Protein AF-A0A8T6M1V1-F1 (afdb_monomer)

Structure (mmCIF, N/CA/C/O backbone):
data_AF-A0A8T6M1V1-F1
#
_entry.id   AF-A0A8T6M1V1-F1
#
loop_
_atom_site.group_PDB
_atom_site.id
_atom_site.type_symbol
_atom_site.label_atom_id
_atom_site.label_alt_id
_atom_site.label_comp_id
_atom_site.label_asym_id
_atom_site.label_entity_id
_atom_site.label_seq_id
_atom_site.pdbx_PDB_ins_code
_atom_site.Cartn_x
_atom_site.Cartn_y
_atom_site.Cartn_z
_atom_site.occupancy
_atom_site.B_iso_or_equiv
_atom_site.auth_seq_id
_atom_site.auth_comp_id
_atom_site.auth_asym_id
_atom_site.auth_atom_id
_atom_site.pdbx_PDB_model_num
ATOM 1 N N . MET A 1 1 ? -11.096 -4.971 -11.209 1.00 91.62 1 MET A N 1
ATOM 2 C CA . MET A 1 1 ? -11.933 -4.167 -10.276 1.00 91.62 1 MET A CA 1
ATOM 3 C C . MET A 1 1 ? -11.767 -2.690 -10.619 1.00 91.62 1 MET A C 1
ATOM 5 O O . MET A 1 1 ? -10.635 -2.283 -10.861 1.00 91.62 1 MET A O 1
ATOM 9 N N . LYS A 1 2 ? -12.845 -1.895 -10.703 1.00 96.44 2 LYS A N 1
ATOM 10 C CA . LYS A 1 2 ? -12.734 -0.440 -10.950 1.00 96.44 2 LYS A CA 1
ATOM 11 C C . LYS A 1 2 ? -12.163 0.255 -9.715 1.00 96.44 2 LYS A C 1
ATOM 13 O O . LYS A 1 2 ? -12.474 -0.153 -8.604 1.00 96.44 2 LYS A O 1
ATOM 18 N N . ILE A 1 3 ? -11.367 1.308 -9.884 1.00 96.50 3 ILE A N 1
ATOM 19 C CA . ILE A 1 3 ? -10.821 2.019 -8.715 1.00 96.50 3 ILE A CA 1
ATOM 20 C C . ILE A 1 3 ? -11.902 2.748 -7.907 1.00 96.50 3 ILE A C 1
ATOM 22 O O . ILE A 1 3 ? -11.735 2.940 -6.709 1.00 96.50 3 ILE A O 1
ATOM 26 N N . ASP A 1 4 ? -13.033 3.097 -8.527 1.00 96.81 4 ASP A N 1
ATOM 27 C CA . ASP A 1 4 ? -14.143 3.775 -7.851 1.00 96.81 4 ASP A CA 1
ATOM 28 C C . ASP A 1 4 ? -14.735 2.952 -6.704 1.00 96.81 4 ASP A C 1
ATOM 30 O O . ASP A 1 4 ? -15.192 3.531 -5.723 1.00 96.81 4 ASP A O 1
ATOM 34 N N . SER A 1 5 ? -14.692 1.615 -6.778 1.00 96.25 5 SER A N 1
ATOM 35 C CA . SER A 1 5 ? -15.202 0.755 -5.701 1.00 96.25 5 SER A CA 1
ATOM 36 C C . SER A 1 5 ? -14.315 0.773 -4.454 1.00 96.25 5 SER A C 1
ATOM 38 O O . SER A 1 5 ? -14.719 0.298 -3.400 1.00 96.25 5 SER A O 1
ATOM 40 N N . LEU A 1 6 ? -13.104 1.341 -4.521 1.00 95.75 6 LEU A N 1
ATOM 41 C CA . LEU A 1 6 ? -12.245 1.498 -3.344 1.00 95.75 6 LEU A CA 1
ATOM 42 C C . LEU A 1 6 ? -12.860 2.429 -2.290 1.00 95.75 6 LEU A C 1
ATOM 44 O O . LEU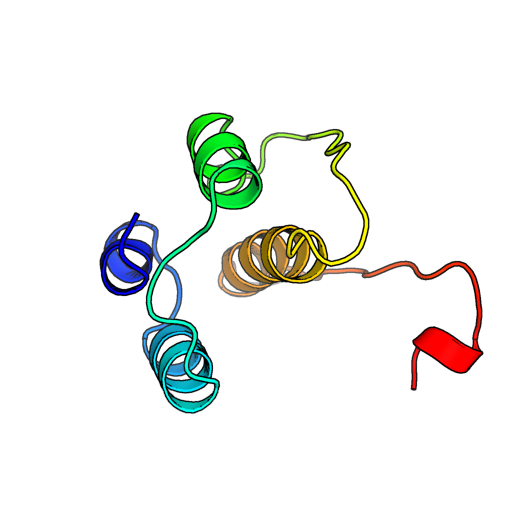 A 1 6 ? -12.553 2.284 -1.104 1.00 95.75 6 LEU A O 1
ATOM 48 N N . LYS A 1 7 ? -13.761 3.336 -2.693 1.00 95.31 7 LYS A N 1
ATOM 49 C CA . LYS A 1 7 ? -14.500 4.202 -1.762 1.00 95.31 7 LYS A CA 1
ATOM 50 C C . LYS A 1 7 ? -15.318 3.376 -0.763 1.00 95.31 7 LYS A C 1
ATOM 52 O O . LYS A 1 7 ? -15.347 3.700 0.420 1.00 95.31 7 LYS A O 1
ATOM 57 N N . ASP A 1 8 ? -15.886 2.259 -1.223 1.00 94.25 8 ASP A 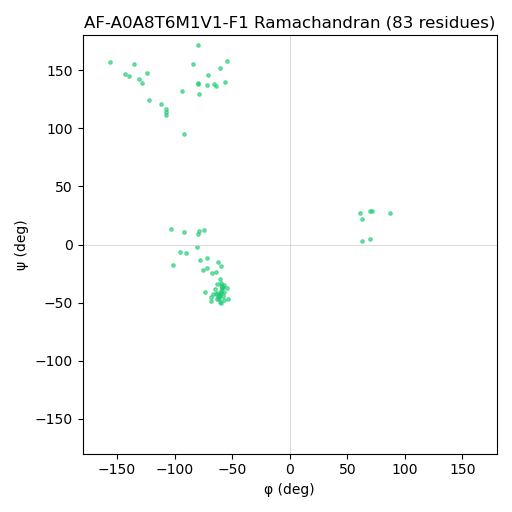N 1
ATOM 58 C CA . ASP A 1 8 ? -16.737 1.368 -0.428 1.00 94.25 8 ASP A CA 1
ATOM 59 C C . ASP A 1 8 ? -15.902 0.590 0.603 1.00 94.25 8 ASP A C 1
ATOM 61 O O . ASP A 1 8 ? -16.396 0.157 1.640 1.00 94.25 8 ASP A O 1
ATOM 65 N N . HIS A 1 9 ? -14.589 0.500 0.373 1.00 93.19 9 HIS A N 1
ATOM 66 C CA . HIS A 1 9 ? -13.618 -0.025 1.326 1.00 93.19 9 HIS A CA 1
ATOM 67 C C . HIS A 1 9 ? -13.008 1.061 2.227 1.00 93.19 9 HIS A C 1
ATOM 69 O O . HIS A 1 9 ? -12.049 0.800 2.959 1.00 93.19 9 HIS A O 1
ATOM 75 N N . GLY A 1 10 ? -13.548 2.281 2.216 1.00 92.50 10 GLY A N 1
ATOM 76 C CA . GLY A 1 10 ? -13.080 3.406 3.025 1.00 92.50 10 GLY A CA 1
ATOM 77 C C . GLY A 1 10 ? -11.715 3.947 2.597 1.00 92.50 10 GLY A C 1
ATOM 78 O O . GLY A 1 10 ? -10.968 4.440 3.444 1.00 92.50 10 GLY A O 1
ATOM 79 N N . ILE A 1 11 ? -11.369 3.820 1.313 1.00 95.38 11 ILE A N 1
ATOM 80 C CA . ILE A 1 11 ? -10.240 4.544 0.723 1.00 95.38 11 ILE A CA 1
ATOM 81 C C . ILE A 1 11 ? -10.685 5.982 0.405 1.00 95.38 11 ILE A C 1
ATOM 83 O O . ILE A 1 11 ? -11.793 6.172 -0.099 1.00 95.38 11 ILE A O 1
ATOM 87 N N . PRO A 1 12 ? -9.857 7.007 0.677 1.00 94.12 12 PRO A N 1
ATOM 88 C CA . PRO A 1 12 ? -10.250 8.401 0.485 1.00 94.12 12 PRO A CA 1
ATOM 89 C C . PRO A 1 12 ? -10.488 8.732 -0.987 1.00 94.12 12 PRO A C 1
ATOM 91 O O . PRO A 1 12 ? -9.677 8.374 -1.843 1.00 94.12 12 PRO A O 1
ATOM 94 N N . VAL A 1 13 ? -11.550 9.489 -1.267 1.00 95.44 13 VAL A N 1
ATOM 95 C CA . VAL A 1 13 ? -11.890 9.936 -2.629 1.00 95.44 13 VAL A CA 1
ATOM 96 C C . VAL A 1 13 ? -10.735 10.717 -3.257 1.00 95.44 13 VAL A C 1
ATOM 98 O O . VAL A 1 13 ? -10.379 10.466 -4.400 1.00 95.44 13 VAL A O 1
ATOM 101 N N . GLU A 1 14 ? -10.065 11.571 -2.484 1.00 95.00 14 GLU A N 1
ATOM 102 C CA . GLU A 1 14 ? -8.872 12.319 -2.911 1.00 95.00 14 GLU A CA 1
ATOM 103 C C . GLU A 1 14 ? -7.761 11.409 -3.458 1.00 95.00 14 GLU A C 1
ATOM 105 O O . GLU A 1 14 ? -7.080 11.754 -4.423 1.00 95.00 14 GLU A O 1
ATOM 110 N N . PHE A 1 15 ? -7.575 10.229 -2.857 1.00 95.00 15 PHE A N 1
ATOM 111 C CA . PHE A 1 15 ? -6.593 9.261 -3.333 1.00 95.00 15 PHE A CA 1
ATOM 112 C C . PHE A 1 15 ? -7.058 8.578 -4.623 1.00 95.00 15 PHE A C 1
ATOM 114 O O . PHE A 1 15 ? -6.263 8.415 -5.545 1.00 95.00 15 PHE A O 1
ATOM 121 N N . ILE A 1 16 ? -8.344 8.230 -4.719 1.00 96.81 16 ILE A N 1
ATOM 122 C CA . ILE A 1 16 ? -8.942 7.645 -5.930 1.00 96.81 16 ILE A CA 1
ATOM 123 C C . ILE A 1 16 ? -8.814 8.618 -7.110 1.00 96.81 16 ILE A C 1
ATOM 125 O O . ILE A 1 16 ? -8.399 8.215 -8.195 1.00 96.81 16 ILE A O 1
ATOM 129 N N . GLU A 1 17 ? -9.084 9.905 -6.899 1.00 97.06 17 GLU A N 1
ATOM 130 C CA . GLU A 1 17 ? -8.936 10.930 -7.936 1.00 97.06 17 GLU A CA 1
ATOM 131 C C . GLU A 1 17 ? -7.471 11.117 -8.361 1.00 97.06 17 GLU A C 1
ATOM 133 O O . GLU A 1 17 ? -7.190 11.215 -9.558 1.00 97.06 17 GLU A O 1
ATOM 138 N N . LYS A 1 18 ? -6.507 11.054 -7.429 1.00 96.12 18 LYS A N 1
ATOM 139 C CA . LYS A 1 18 ? -5.075 11.022 -7.785 1.00 96.12 18 LYS A CA 1
ATOM 140 C C . LYS A 1 18 ? -4.715 9.817 -8.660 1.00 96.12 18 LYS A C 1
ATOM 142 O O . LYS A 1 18 ? -3.956 9.971 -9.615 1.00 96.12 18 LYS A O 1
ATOM 147 N N . LEU A 1 19 ? -5.268 8.633 -8.383 1.00 95.56 19 LEU A N 1
ATOM 148 C CA . LEU A 1 19 ? -5.052 7.452 -9.229 1.00 95.56 19 LEU A CA 1
ATOM 149 C C . LEU A 1 19 ? -5.620 7.658 -10.644 1.00 95.56 19 LEU A C 1
ATOM 151 O O . LEU A 1 19 ? -4.934 7.355 -11.623 1.00 95.56 19 LEU A O 1
ATOM 155 N N . LYS A 1 20 ? -6.816 8.250 -10.776 1.00 96.62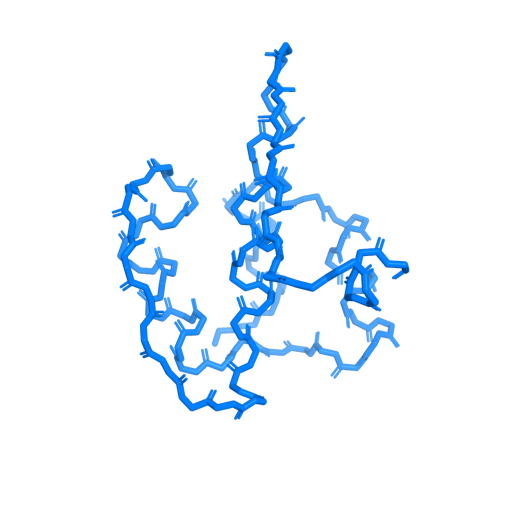 20 LYS A N 1
ATOM 156 C CA . LYS A 1 20 ? -7.399 8.599 -12.088 1.00 96.62 20 LYS A CA 1
ATOM 157 C C . LYS A 1 20 ? -6.525 9.576 -12.866 1.00 96.62 20 LYS A C 1
ATOM 159 O O . LYS A 1 20 ? -6.301 9.371 -14.057 1.00 96.62 20 LYS A O 1
ATOM 164 N N . GLN A 1 21 ? -5.991 10.603 -12.203 1.00 97.00 21 GLN A N 1
ATOM 165 C CA . GLN A 1 21 ? -5.066 11.567 -12.817 1.00 97.00 21 GLN A CA 1
ATOM 166 C C . GLN A 1 21 ? -3.797 10.885 -13.351 1.00 97.00 21 GLN A C 1
ATOM 168 O O . GLN A 1 21 ? -3.278 11.265 -14.399 1.00 97.00 21 GLN A O 1
ATOM 173 N N . GLN A 1 22 ? -3.346 9.817 -12.689 1.00 94.31 22 GLN A N 1
ATOM 174 C CA . GLN A 1 22 ? -2.251 8.956 -13.148 1.00 94.31 22 GLN A CA 1
ATOM 175 C C . GLN A 1 22 ? -2.674 7.928 -14.214 1.00 94.31 22 GLN A C 1
ATOM 177 O O . GLN A 1 22 ? -1.889 7.050 -14.567 1.00 94.31 22 GLN A O 1
ATOM 182 N N . LYS A 1 23 ? -3.898 8.031 -14.751 1.00 94.94 23 LYS A N 1
ATOM 183 C CA . LYS A 1 23 ? -4.504 7.105 -15.725 1.00 94.94 23 LYS A CA 1
ATOM 184 C C . LYS A 1 23 ? -4.689 5.677 -15.194 1.00 94.94 23 LYS A C 1
ATOM 186 O O . LYS A 1 23 ? -4.838 4.735 -15.974 1.00 94.94 23 LYS A O 1
ATOM 191 N N . ILE A 1 24 ? -4.731 5.506 -13.874 1.00 94.38 24 ILE A N 1
ATOM 192 C CA . ILE A 1 24 ? -5.004 4.225 -13.219 1.00 94.38 24 ILE A CA 1
ATOM 193 C C . ILE A 1 24 ? -6.509 4.140 -12.966 1.00 94.38 24 ILE A C 1
ATOM 195 O O . ILE A 1 24 ? -7.008 4.642 -11.968 1.00 94.38 24 ILE A O 1
ATOM 199 N N . ASN A 1 25 ? -7.240 3.500 -13.880 1.00 94.88 25 ASN A N 1
ATOM 200 C CA . 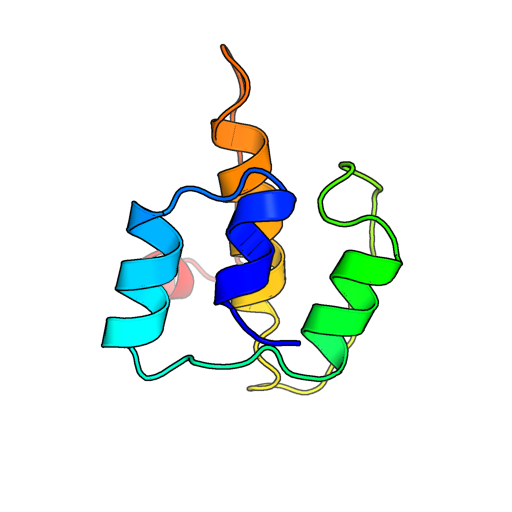ASN A 1 25 ? -8.707 3.400 -13.809 1.00 94.88 25 ASN A CA 1
ATOM 201 C C . ASN A 1 25 ? -9.207 2.043 -13.285 1.00 94.88 25 ASN A C 1
ATOM 203 O O . ASN A 1 25 ? -10.365 1.903 -12.880 1.00 94.88 25 ASN A O 1
ATOM 207 N N . GLN A 1 26 ? -8.349 1.022 -13.300 1.00 96.56 26 GLN A N 1
ATOM 208 C CA . GLN A 1 26 ? -8.683 -0.328 -12.856 1.00 96.56 26 GLN A CA 1
ATOM 209 C C . GLN A 1 26 ? -7.499 -0.981 -12.150 1.00 96.56 26 GLN A C 1
ATOM 211 O O . GLN A 1 26 ? -6.344 -0.753 -12.509 1.00 96.56 26 GLN A O 1
ATOM 216 N N . LEU A 1 27 ? -7.814 -1.814 -11.162 1.00 95.50 27 LEU A N 1
ATOM 217 C CA . LEU A 1 27 ? -6.849 -2.670 -10.489 1.00 95.50 27 LEU A CA 1
ATOM 218 C C . LEU A 1 27 ? -6.563 -3.909 -11.331 1.00 95.50 27 LEU A C 1
ATOM 220 O O . LEU A 1 27 ? -7.491 -4.516 -11.880 1.00 95.50 27 LEU A O 1
ATOM 224 N N . ASN A 1 28 ? -5.291 -4.295 -11.375 1.00 94.44 28 ASN A N 1
ATOM 225 C CA . ASN A 1 28 ? -4.853 -5.528 -12.017 1.00 94.44 28 ASN A CA 1
ATOM 226 C C . ASN A 1 28 ? -5.084 -6.755 -11.119 1.00 94.44 28 ASN A C 1
ATOM 228 O O . ASN A 1 28 ? -5.445 -6.640 -9.948 1.00 94.44 28 ASN A O 1
ATOM 232 N N . GLU A 1 29 ? -4.870 -7.944 -11.677 1.00 94.62 29 GLU A N 1
ATOM 233 C CA . GLU A 1 29 ? -5.177 -9.208 -11.003 1.00 94.62 29 GLU A CA 1
ATOM 234 C C . GLU A 1 29 ? -4.455 -9.376 -9.645 1.00 94.62 29 GLU A C 1
ATOM 236 O O . GLU A 1 29 ? -5.149 -9.634 -8.658 1.00 94.62 29 GLU A O 1
ATOM 241 N N . PRO A 1 30 ? -3.129 -9.138 -9.501 1.00 94.56 30 PRO A N 1
ATOM 242 C CA . PRO A 1 30 ? -2.474 -9.215 -8.190 1.00 94.56 30 PRO A CA 1
ATOM 243 C C . PRO A 1 30 ? -3.052 -8.257 -7.139 1.00 94.56 30 PRO A C 1
ATOM 245 O O . PRO A 1 30 ? -3.142 -8.611 -5.963 1.00 94.56 30 PRO A O 1
ATOM 248 N N . GLN A 1 31 ? -3.448 -7.047 -7.544 1.00 96.12 31 G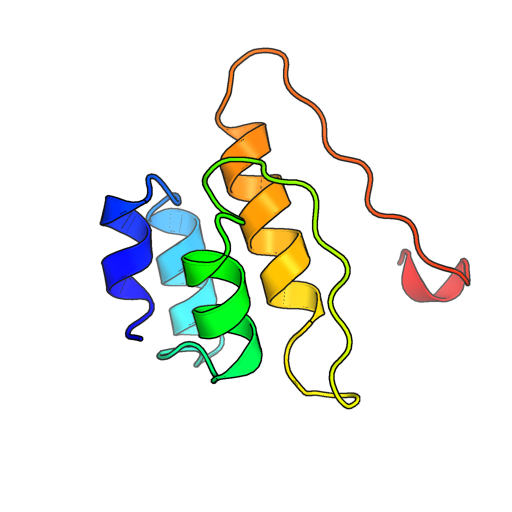LN A N 1
ATOM 249 C CA . GLN A 1 31 ? -4.042 -6.054 -6.645 1.00 96.12 31 GLN A CA 1
ATOM 250 C C . GLN A 1 31 ? -5.429 -6.480 -6.170 1.00 96.12 31 GLN A C 1
ATOM 252 O O . GLN A 1 31 ? -5.713 -6.403 -4.974 1.00 96.12 31 GLN A O 1
ATOM 257 N N . VAL A 1 32 ? -6.270 -6.967 -7.088 1.00 96.56 32 VAL A N 1
ATOM 258 C CA . VAL A 1 32 ? -7.607 -7.483 -6.755 1.00 96.56 32 VAL A CA 1
ATOM 259 C C . VAL A 1 32 ? -7.489 -8.664 -5.800 1.00 96.56 32 VAL A C 1
ATOM 261 O O . VAL A 1 32 ? -8.073 -8.636 -4.719 1.00 96.56 32 VAL A O 1
ATOM 264 N N . LYS A 1 33 ? -6.629 -9.631 -6.130 1.00 96.00 33 LYS A N 1
ATOM 265 C CA . LYS A 1 33 ? -6.384 -10.809 -5.297 1.00 96.00 33 LYS A CA 1
ATOM 266 C C . LYS A 1 33 ? -5.889 -10.442 -3.897 1.00 96.00 33 LYS A C 1
ATOM 268 O O . LYS A 1 33 ? -6.240 -11.096 -2.920 1.00 96.00 33 LYS A O 1
ATOM 273 N N . SER A 1 34 ? -5.074 -9.397 -3.760 1.00 96.69 34 SER A N 1
ATOM 274 C CA . SER A 1 34 ? -4.631 -8.926 -2.444 1.00 96.69 34 SER A CA 1
ATOM 275 C C . SER A 1 34 ? -5.792 -8.348 -1.620 1.00 96.69 34 SER A C 1
ATOM 277 O O . SER A 1 34 ? -5.929 -8.684 -0.440 1.00 96.69 34 SER A O 1
ATOM 279 N N . ILE A 1 35 ? -6.678 -7.554 -2.238 1.00 96.50 35 ILE A N 1
ATOM 280 C CA . ILE A 1 35 ? -7.892 -7.032 -1.585 1.00 96.50 35 ILE A CA 1
ATOM 281 C C . ILE A 1 35 ? -8.811 -8.173 -1.142 1.00 96.50 35 ILE A 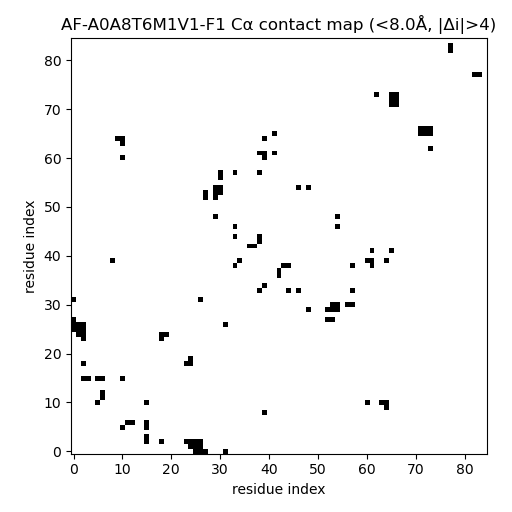C 1
ATOM 283 O O . ILE A 1 35 ? -9.224 -8.188 0.018 1.00 96.50 35 ILE A O 1
ATOM 287 N N . GLU A 1 36 ? -9.066 -9.146 -2.016 1.00 96.06 36 GLU A N 1
ATOM 288 C CA . GLU A 1 36 ? -9.886 -10.331 -1.717 1.00 96.06 36 GLU A CA 1
ATOM 289 C C . GLU A 1 36 ? -9.315 -11.152 -0.553 1.00 96.06 36 GLU A C 1
ATOM 291 O O . GLU A 1 36 ? -10.055 -11.634 0.302 1.00 96.06 36 GLU A O 1
ATOM 296 N N . ASN A 1 37 ? -7.986 -11.220 -0.438 1.00 96.81 37 ASN A N 1
ATOM 297 C CA . ASN A 1 37 ? -7.298 -11.857 0.687 1.00 96.81 37 ASN A CA 1
ATOM 298 C C . ASN A 1 37 ? -7.246 -10.988 1.964 1.00 96.81 37 ASN A C 1
ATOM 300 O O . ASN A 1 37 ? -6.527 -11.306 2.916 1.00 96.81 37 ASN A O 1
ATOM 304 N N . GLY A 1 38 ? -8.002 -9.890 2.023 1.00 96.56 38 GLY A N 1
ATOM 305 C CA . GLY A 1 38 ? -8.191 -9.088 3.233 1.00 96.56 38 GLY A CA 1
ATOM 306 C C . GLY A 1 38 ? -7.147 -7.996 3.470 1.00 96.56 38 GLY A C 1
ATOM 307 O O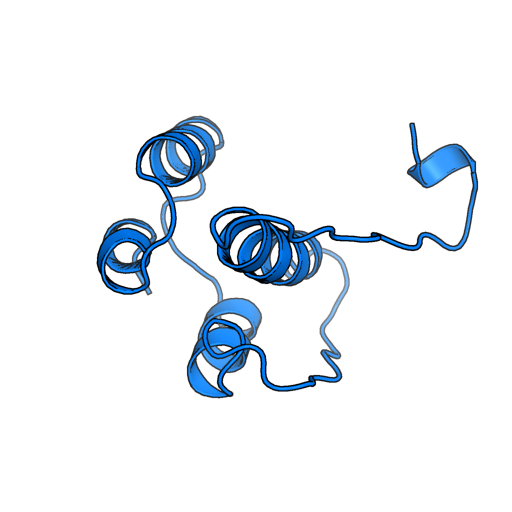 . GLY A 1 38 ? -6.944 -7.607 4.622 1.00 96.56 38 GLY A O 1
ATOM 308 N N . LEU A 1 39 ? -6.511 -7.472 2.414 1.00 96.31 39 LEU A N 1
ATOM 309 C CA . LEU A 1 39 ? -5.540 -6.367 2.505 1.00 96.31 39 LEU A CA 1
ATOM 310 C C . LEU A 1 39 ? -6.132 -5.162 3.251 1.00 96.31 39 LEU A C 1
ATOM 312 O O . LEU A 1 39 ? -5.522 -4.611 4.165 1.00 96.31 39 LEU A O 1
ATOM 316 N N . LEU A 1 40 ? -7.361 -4.782 2.887 1.00 95.12 40 LEU A N 1
ATOM 317 C CA . LEU A 1 40 ? -8.065 -3.625 3.453 1.00 95.12 40 LEU A CA 1
ATOM 318 C C . LEU A 1 40 ? -8.728 -3.921 4.810 1.00 95.12 40 LEU A C 1
ATOM 320 O O . LEU A 1 40 ? -9.280 -3.018 5.436 1.00 95.12 40 LEU A O 1
ATOM 324 N N . SER A 1 41 ? -8.631 -5.170 5.272 1.00 93.50 41 SER A N 1
ATOM 325 C CA . SER A 1 41 ? -9.010 -5.632 6.613 1.00 93.50 41 SER A CA 1
ATOM 326 C C . SER A 1 41 ? -7.790 -5.843 7.517 1.00 93.50 41 SER A C 1
ATOM 328 O O . SER A 1 41 ? -7.911 -6.470 8.566 1.00 93.50 41 SER A O 1
ATOM 330 N N . PHE A 1 42 ? -6.615 -5.343 7.115 1.00 91.25 42 PHE A N 1
ATOM 331 C CA . PHE A 1 42 ? -5.357 -5.434 7.863 1.00 91.25 42 PHE A CA 1
ATOM 332 C C . PHE A 1 42 ? -4.867 -6.864 8.126 1.00 91.25 42 PHE A C 1
ATOM 334 O O . PHE A 1 42 ? -4.149 -7.101 9.098 1.00 91.25 42 PHE A O 1
ATOM 341 N N . LYS A 1 43 ? -5.226 -7.825 7.265 1.00 95.56 43 LYS A N 1
ATOM 342 C CA . LYS A 1 43 ? -4.629 -9.163 7.324 1.00 95.56 43 LYS A CA 1
ATOM 343 C C . LYS A 1 43 ? -3.181 -9.100 6.838 1.00 95.56 43 LYS A C 1
ATOM 345 O O . LYS A 1 43 ? -2.893 -8.468 5.824 1.00 95.56 43 LYS A O 1
ATOM 350 N N . ASN A 1 44 ? -2.285 -9.785 7.544 1.00 96.31 44 ASN A N 1
ATOM 351 C CA . ASN A 1 44 ? -0.895 -9.933 7.117 1.00 96.31 44 ASN A CA 1
ATOM 352 C C . ASN A 1 44 ? -0.835 -10.716 5.799 1.00 96.31 44 ASN A C 1
ATOM 354 O O . ASN A 1 44 ? -1.525 -11.725 5.646 1.00 96.31 44 ASN A O 1
ATOM 358 N N . GLN A 1 45 ? -0.010 -10.260 4.856 1.00 95.88 45 GLN A N 1
ATOM 359 C CA . GLN A 1 45 ? 0.121 -10.878 3.537 1.00 95.88 45 GLN A CA 1
ATOM 360 C C . GLN A 1 45 ? 1.577 -10.908 3.081 1.00 95.88 45 GLN A C 1
ATOM 362 O O . GLN A 1 45 ? 2.330 -9.961 3.298 1.00 95.88 45 GLN A O 1
ATOM 367 N N . VAL A 1 46 ? 1.934 -11.978 2.373 1.00 95.69 46 VAL A N 1
ATOM 368 C CA . VAL A 1 46 ? 3.140 -12.044 1.546 1.00 95.69 46 VAL A CA 1
ATOM 369 C C . VAL A 1 46 ? 2.685 -11.989 0.094 1.00 95.69 46 VAL A C 1
ATOM 371 O O . VAL A 1 46 ? 1.967 -12.871 -0.370 1.00 95.69 46 VAL A O 1
ATOM 374 N N . VAL A 1 47 ? 3.077 -10.937 -0.621 1.00 93.81 47 VAL A N 1
ATOM 375 C CA . VAL A 1 47 ? 2.686 -10.727 -2.018 1.00 93.81 47 VAL A CA 1
ATOM 376 C C . VAL A 1 47 ? 3.889 -10.993 -2.915 1.00 93.81 47 VAL A C 1
ATOM 378 O O . VAL A 1 47 ? 4.860 -10.239 -2.898 1.00 93.81 47 VAL A O 1
ATOM 381 N N . SER A 1 48 ? 3.802 -12.045 -3.728 1.00 93.25 48 SER A N 1
ATOM 382 C CA . SER A 1 48 ? 4.782 -12.356 -4.770 1.00 93.25 48 SER A CA 1
ATOM 383 C C . SER A 1 48 ? 4.147 -12.169 -6.143 1.00 93.25 48 SER A C 1
ATOM 385 O O . SER A 1 48 ? 3.127 -12.781 -6.454 1.00 93.25 48 SER A O 1
ATOM 387 N N . ALA A 1 49 ? 4.723 -11.282 -6.951 1.00 91.38 49 ALA A N 1
ATOM 388 C CA . ALA A 1 49 ? 4.268 -10.991 -8.306 1.00 91.38 49 ALA A CA 1
ATOM 389 C C . ALA A 1 49 ? 5.430 -10.417 -9.141 1.00 91.38 49 ALA A C 1
ATOM 391 O O . ALA A 1 49 ? 6.356 -9.837 -8.554 1.00 91.38 49 ALA A O 1
ATOM 392 N N . PRO A 1 50 ? 5.394 -10.516 -10.485 1.00 90.94 50 PRO A N 1
ATOM 393 C CA . PRO A 1 50 ? 6.436 -9.974 -11.362 1.00 90.94 50 PRO A CA 1
ATOM 394 C C . PRO A 1 50 ? 6.723 -8.479 -11.146 1.00 90.94 50 PRO A C 1
ATOM 396 O O . PRO A 1 50 ? 5.909 -7.724 -10.608 1.00 90.94 50 PRO A O 1
ATOM 399 N N . THR A 1 51 ? 7.903 -8.001 -11.538 1.00 81.69 51 THR A N 1
ATOM 400 C CA . THR A 1 51 ? 8.201 -6.554 -11.545 1.00 81.69 51 THR A CA 1
ATOM 401 C C . THR A 1 51 ? 7.232 -5.813 -12.477 1.00 81.69 51 THR A C 1
ATOM 403 O O . THR A 1 51 ? 6.666 -6.412 -13.383 1.00 81.69 51 THR A O 1
ATOM 406 N N . ALA A 1 52 ? 6.960 -4.535 -12.193 1.00 80.44 52 ALA A N 1
ATOM 407 C CA . ALA A 1 52 ? 5.937 -3.720 -12.865 1.00 80.44 52 ALA A CA 1
ATOM 408 C C . ALA A 1 52 ? 4.474 -4.197 -12.705 1.00 80.44 52 ALA A C 1
ATOM 410 O O . ALA A 1 52 ? 3.560 -3.525 -13.171 1.00 80.44 52 ALA A O 1
ATOM 411 N N . SER A 1 53 ? 4.203 -5.261 -11.938 1.00 79.88 53 SER A N 1
ATOM 412 C CA . SER A 1 53 ? 2.836 -5.729 -11.648 1.00 79.88 53 SER A CA 1
ATOM 413 C C . SER A 1 53 ? 2.064 -4.856 -10.642 1.00 79.88 53 SER A C 1
ATOM 415 O O . SER A 1 53 ? 1.054 -5.291 -10.092 1.00 79.88 53 SER A O 1
ATOM 417 N N . GLY A 1 54 ? 2.550 -3.655 -10.317 1.00 81.19 54 GLY A N 1
ATOM 418 C CA . GLY A 1 54 ? 1.860 -2.731 -9.414 1.00 81.19 54 GLY A CA 1
ATOM 419 C C . GLY A 1 54 ? 1.846 -3.134 -7.931 1.00 81.19 54 GLY A C 1
ATOM 420 O O . GLY A 1 54 ? 0.918 -2.748 -7.222 1.00 81.19 54 GLY A O 1
ATOM 421 N N . LYS A 1 55 ? 2.865 -3.869 -7.448 1.00 93.19 55 LYS A N 1
ATOM 422 C CA . LYS A 1 55 ? 3.036 -4.222 -6.018 1.00 93.19 55 LYS A CA 1
ATOM 423 C C . LYS A 1 55 ? 3.086 -2.997 -5.098 1.00 93.19 55 LYS A C 1
ATOM 425 O O . LYS A 1 55 ? 2.553 -3.042 -3.996 1.00 93.19 55 LYS A O 1
ATOM 430 N N . THR A 1 56 ? 3.673 -1.894 -5.564 1.00 93.06 56 THR A N 1
ATOM 431 C CA . THR A 1 56 ? 3.726 -0.637 -4.807 1.00 93.06 56 THR A CA 1
ATOM 432 C C . THR A 1 56 ? 2.326 -0.148 -4.447 1.00 93.06 56 THR A C 1
ATOM 434 O O . THR A 1 56 ? 2.079 0.172 -3.292 1.00 93.06 56 THR A O 1
ATOM 437 N N . LEU A 1 57 ? 1.376 -0.192 -5.392 1.00 95.19 57 LEU A N 1
ATOM 438 C CA . LEU A 1 57 ? -0.002 0.237 -5.138 1.00 95.19 57 LEU A CA 1
ATOM 439 C C . LEU A 1 57 ? -0.694 -0.632 -4.076 1.00 95.19 57 LEU A C 1
ATOM 441 O O . LEU A 1 57 ? -1.464 -0.106 -3.280 1.00 95.19 57 LEU A O 1
ATOM 445 N N . ILE A 1 58 ? -0.388 -1.933 -4.014 1.00 95.81 58 ILE A N 1
ATOM 446 C CA . ILE A 1 58 ? -0.901 -2.832 -2.966 1.00 95.81 58 ILE A CA 1
ATOM 447 C C . ILE A 1 58 ? -0.467 -2.330 -1.583 1.00 95.81 58 ILE A C 1
ATOM 449 O O . ILE A 1 58 ? -1.303 -2.130 -0.701 1.00 95.81 58 ILE A O 1
ATOM 453 N N . ALA A 1 59 ? 0.829 -2.054 -1.410 1.00 94.94 59 ALA A N 1
ATOM 454 C CA . ALA A 1 59 ? 1.349 -1.508 -0.160 1.00 94.94 59 ALA A CA 1
ATOM 455 C C . ALA A 1 59 ? 0.733 -0.133 0.156 1.00 94.94 59 ALA A C 1
ATOM 457 O O . ALA A 1 59 ? 0.289 0.102 1.281 1.00 94.94 59 ALA A O 1
ATOM 458 N N . THR A 1 60 ? 0.640 0.759 -0.835 1.00 94.88 60 THR A N 1
ATOM 459 C CA . THR A 1 60 ? 0.056 2.097 -0.663 1.00 94.88 60 THR A CA 1
ATOM 460 C C . THR A 1 60 ? -1.406 2.040 -0.216 1.00 94.88 60 THR A C 1
ATOM 462 O O . THR A 1 60 ? -1.785 2.778 0.691 1.00 94.88 60 THR A O 1
ATOM 465 N N . LEU A 1 61 ? -2.219 1.144 -0.786 1.00 95.69 61 LEU A N 1
ATOM 466 C CA . LEU A 1 61 ? -3.622 0.971 -0.396 1.00 95.69 61 LEU A CA 1
ATOM 467 C C . LEU A 1 61 ? -3.761 0.544 1.070 1.00 95.69 61 LEU A C 1
ATOM 469 O O . LEU A 1 61 ? -4.560 1.131 1.802 1.00 95.69 61 LEU A O 1
ATOM 473 N N . ALA A 1 62 ? -2.955 -0.423 1.517 1.00 95.06 62 ALA A N 1
ATOM 474 C CA . ALA A 1 62 ? -2.943 -0.848 2.915 1.00 95.06 62 ALA A CA 1
ATOM 475 C C . ALA A 1 62 ? -2.529 0.289 3.859 1.00 95.06 62 ALA A C 1
ATOM 477 O O . ALA A 1 62 ? -3.193 0.527 4.871 1.00 95.06 62 ALA A O 1
ATOM 478 N N . MET A 1 63 ? -1.468 1.026 3.512 1.00 95.50 63 MET A N 1
ATOM 479 C CA . MET A 1 63 ? -0.981 2.148 4.318 1.00 95.50 63 MET A CA 1
ATOM 480 C C . MET A 1 63 ? -2.019 3.265 4.419 1.00 95.50 63 MET A C 1
ATOM 482 O O . MET A 1 63 ? -2.312 3.717 5.520 1.00 95.50 63 MET A O 1
ATOM 486 N N . ILE A 1 64 ? -2.630 3.675 3.306 1.00 94.62 64 ILE A N 1
ATOM 487 C CA . ILE A 1 64 ? -3.648 4.736 3.301 1.00 94.62 64 ILE A CA 1
ATOM 488 C C . ILE A 1 64 ? -4.881 4.326 4.098 1.00 94.62 64 ILE A C 1
ATOM 490 O O . ILE A 1 64 ? -5.395 5.124 4.884 1.00 94.62 64 ILE A O 1
ATOM 494 N N . LYS A 1 65 ? -5.334 3.077 3.940 1.00 93.56 65 LYS A N 1
ATOM 495 C CA . LYS A 1 65 ? -6.442 2.547 4.736 1.00 93.56 65 LYS A CA 1
ATOM 496 C C . LYS A 1 65 ? -6.117 2.588 6.229 1.00 93.56 65 LYS A C 1
ATOM 498 O O . LYS A 1 65 ? -6.988 2.937 7.023 1.00 93.56 65 LYS A O 1
ATOM 503 N N . LYS A 1 66 ? -4.876 2.255 6.602 1.00 92.06 66 LYS A N 1
ATOM 504 C CA . LYS A 1 66 ? -4.422 2.267 7.995 1.00 92.06 66 LYS A CA 1
ATOM 505 C C . LYS A 1 66 ? -4.337 3.684 8.544 1.00 92.06 66 LYS A C 1
ATOM 507 O O . LYS A 1 66 ? -4.911 3.923 9.593 1.00 92.06 66 LYS A O 1
ATOM 512 N N . LEU A 1 67 ? -3.712 4.607 7.810 1.00 92.75 67 LEU A N 1
ATOM 513 C CA . LEU A 1 67 ? -3.488 6.004 8.208 1.00 92.75 67 LEU A CA 1
ATOM 514 C C . LEU A 1 67 ? -4.779 6.807 8.432 1.00 92.75 67 LEU A C 1
ATOM 516 O O . LEU A 1 67 ? -4.741 7.869 9.044 1.00 92.75 67 LEU A O 1
ATOM 520 N N . LYS A 1 68 ? -5.932 6.313 7.963 1.00 87.62 68 LYS A N 1
ATOM 521 C CA . LYS A 1 68 ? -7.243 6.881 8.309 1.00 87.62 68 LYS A CA 1
ATOM 522 C C . LYS A 1 68 ? -7.747 6.487 9.699 1.00 87.62 68 LYS A C 1
ATOM 524 O O . LYS A 1 68 ? -8.699 7.092 10.176 1.00 87.62 68 LYS A O 1
ATOM 529 N N . THR A 1 69 ? -7.142 5.499 10.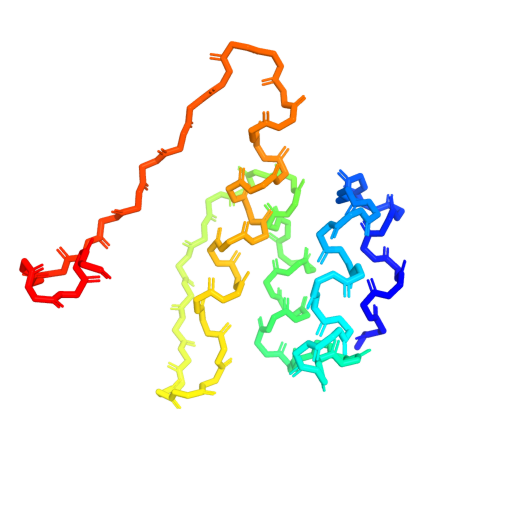353 1.00 81.81 69 THR A N 1
ATOM 530 C CA . THR A 1 69 ? -7.406 5.194 11.762 1.00 81.81 69 THR A CA 1
ATOM 531 C C . THR A 1 69 ? -6.641 6.181 12.643 1.00 81.81 69 THR A C 1
ATOM 533 O O . THR A 1 69 ? -5.441 6.378 12.455 1.00 81.81 69 THR A O 1
ATOM 536 N N . GLU A 1 70 ? -7.316 6.807 13.603 1.00 78.25 70 GLU A N 1
ATOM 537 C CA . GLU A 1 70 ? -6.696 7.775 14.512 1.00 78.25 70 GLU A CA 1
ATOM 538 C C . GLU A 1 70 ? -5.496 7.168 15.264 1.00 78.25 70 GLU A C 1
ATOM 540 O O . GLU A 1 70 ? -5.499 5.991 15.628 1.00 78.25 70 GLU A O 1
ATOM 545 N N . GLY A 1 71 ? -4.427 7.955 15.431 1.00 83.56 71 GLY A N 1
ATOM 546 C CA . GLY A 1 71 ? -3.198 7.534 16.117 1.00 83.56 71 GLY A CA 1
ATOM 547 C C . GLY A 1 71 ? -2.343 6.497 15.373 1.00 83.56 71 GLY A C 1
ATOM 548 O O . GLY A 1 71 ? -1.341 6.027 15.915 1.00 83.56 71 GLY A O 1
ATOM 549 N N . SER A 1 72 ? -2.701 6.123 14.143 1.00 90.62 72 SER A N 1
ATOM 550 C CA . SER A 1 72 ? -1.976 5.103 13.382 1.00 90.62 72 SER A CA 1
ATOM 551 C C . SER A 1 72 ? -0.751 5.650 12.637 1.00 90.62 72 SER A C 1
ATOM 553 O O . SER A 1 72 ? -0.650 6.831 12.305 1.00 90.62 72 SER A O 1
ATOM 555 N N . LYS A 1 73 ? 0.209 4.759 12.367 1.00 93.25 73 LYS A N 1
ATOM 556 C CA . LYS A 1 73 ? 1.433 5.031 11.602 1.00 93.25 73 LYS A CA 1
ATOM 557 C C . LYS A 1 73 ? 1.677 3.898 10.607 1.00 93.25 73 LYS A C 1
ATOM 559 O O . LYS A 1 73 ? 1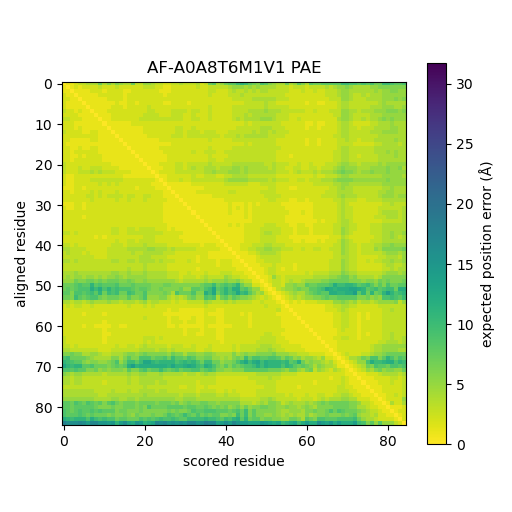.236 2.770 10.830 1.00 93.25 73 LYS A O 1
ATOM 564 N N . ALA A 1 74 ? 2.401 4.196 9.534 1.00 94.50 74 ALA A N 1
ATOM 565 C CA . ALA A 1 74 ? 2.840 3.221 8.544 1.00 94.50 74 ALA A CA 1
ATOM 566 C C . ALA A 1 74 ? 4.338 3.395 8.271 1.00 94.50 74 ALA A C 1
ATOM 568 O O . ALA A 1 74 ? 4.832 4.520 8.245 1.00 94.50 74 ALA A O 1
ATOM 569 N N . ILE A 1 75 ? 5.049 2.283 8.075 1.00 94.69 75 ILE A N 1
ATOM 570 C CA . ILE A 1 75 ? 6.474 2.263 7.728 1.00 94.69 75 ILE A CA 1
ATOM 571 C C . ILE A 1 75 ? 6.612 1.497 6.414 1.00 94.69 75 ILE A C 1
ATOM 573 O O . ILE A 1 75 ? 6.175 0.351 6.320 1.00 94.69 75 ILE A O 1
ATOM 577 N N . TYR A 1 76 ? 7.217 2.131 5.411 1.00 94.75 76 TYR A N 1
ATOM 578 C CA . TYR A 1 76 ? 7.534 1.515 4.125 1.00 94.75 76 TYR A CA 1
ATOM 579 C C . TYR A 1 76 ? 9.043 1.291 4.043 1.00 94.75 76 TYR A C 1
ATOM 581 O O . TYR A 1 76 ? 9.815 2.247 4.020 1.00 94.75 76 TYR A O 1
ATOM 589 N N . LEU A 1 77 ? 9.463 0.027 4.056 1.00 94.75 77 LEU A N 1
ATOM 590 C CA . LEU A 1 77 ? 10.874 -0.348 4.029 1.00 94.75 77 LEU A CA 1
ATOM 591 C C . LEU A 1 77 ? 11.316 -0.605 2.590 1.00 94.75 77 LEU A C 1
ATOM 593 O O . LEU A 1 77 ? 10.663 -1.341 1.850 1.00 94.75 77 LEU A O 1
ATOM 597 N N . VAL A 1 78 ? 12.453 -0.027 2.216 1.00 94.19 78 VAL A N 1
ATOM 598 C CA . VAL A 1 78 ? 13.102 -0.236 0.920 1.00 94.19 78 VAL A CA 1
ATOM 599 C C . VAL A 1 78 ? 14.536 -0.721 1.136 1.00 94.19 78 VAL A C 1
ATOM 601 O O . VAL A 1 78 ? 15.161 -0.339 2.124 1.00 94.19 78 VAL A O 1
ATOM 604 N N . PRO A 1 79 ? 15.078 -1.563 0.240 1.00 93.06 79 PRO A N 1
ATOM 605 C CA . PRO A 1 79 ? 16.400 -2.161 0.434 1.00 93.06 79 PRO A CA 1
ATOM 606 C C . PRO A 1 79 ? 17.558 -1.184 0.190 1.00 93.06 79 PRO A C 1
ATOM 608 O O . PRO A 1 79 ? 18.664 -1.418 0.664 1.00 93.06 79 PRO A O 1
ATOM 611 N N . LEU A 1 80 ? 17.325 -0.109 -0.568 1.00 94.50 80 LEU A N 1
ATOM 612 C CA . LEU A 1 80 ? 18.347 0.854 -0.968 1.00 94.50 80 LEU A CA 1
ATOM 613 C C . LEU A 1 80 ? 17.891 2.268 -0.631 1.00 94.50 80 LEU A C 1
ATOM 615 O O . LEU A 1 80 ? 16.751 2.634 -0.910 1.00 94.50 80 LEU A O 1
ATOM 619 N N . VAL A 1 81 ? 18.819 3.085 -0.128 1.00 90.06 81 VAL A N 1
ATOM 620 C CA . VAL A 1 81 ? 18.580 4.510 0.163 1.00 90.06 81 VAL A CA 1
ATOM 621 C C . VAL A 1 81 ? 18.127 5.261 -1.091 1.00 90.06 81 VAL A C 1
ATOM 623 O O . VAL A 1 81 ? 17.226 6.085 -1.020 1.00 90.06 81 VAL A O 1
ATOM 626 N N . ALA A 1 82 ? 18.674 4.907 -2.258 1.00 92.00 82 ALA A N 1
ATOM 627 C CA . ALA A 1 82 ? 18.298 5.498 -3.543 1.00 92.00 82 ALA A CA 1
ATOM 628 C C . ALA A 1 82 ? 16.809 5.319 -3.915 1.00 92.00 82 ALA A C 1
ATOM 630 O O . ALA A 1 82 ? 16.319 6.039 -4.775 1.00 92.00 82 ALA A O 1
ATOM 631 N N . LEU A 1 83 ? 16.091 4.376 -3.290 1.00 84.38 83 LEU A N 1
ATOM 632 C CA . LEU A 1 83 ? 14.656 4.147 -3.516 1.00 84.38 83 LEU A CA 1
ATOM 633 C C . LEU A 1 83 ? 13.757 4.871 -2.502 1.00 84.38 83 LEU A C 1
ATOM 635 O O . LEU A 1 83 ? 12.537 4.796 -2.623 1.00 84.38 83 LEU A O 1
ATOM 639 N N . ALA A 1 84 ? 14.342 5.503 -1.481 1.00 82.81 84 ALA A N 1
ATOM 640 C CA . ALA A 1 84 ? 13.613 6.249 -0.455 1.00 82.81 84 ALA A CA 1
ATOM 641 C C . ALA A 1 84 ? 13.410 7.733 -0.812 1.00 82.81 84 ALA A C 1
ATOM 643 O O . ALA A 1 84 ? 12.742 8.440 -0.057 1.00 82.81 84 ALA A O 1
ATOM 644 N N . GLY A 1 85 ? 14.032 8.190 -1.904 1.00 65.44 85 GLY A N 1
ATOM 645 C CA . GLY A 1 85 ? 13.956 9.564 -2.405 1.00 65.44 85 GLY A CA 1
ATOM 646 C C . GLY A 1 85 ? 12.692 9.870 -3.191 1.00 65.44 85 GLY A C 1
ATOM 647 O O . GLY A 1 85 ? 12.072 8.924 -3.728 1.00 65.44 85 GLY A O 1
#

Solvent-accessible surface area (backbone atoms only — not comparable to full-atom values): 5438 Å² total; per-residue (Å²): 90,58,47,75,61,41,48,83,71,64,39,58,64,74,57,49,53,53,35,45,75,71,70,46,62,58,48,52,70,69,46,48,53,41,49,76,69,28,35,80,71,72,47,91,80,86,88,87,75,66,87,92,61,52,64,65,57,48,55,50,53,37,42,55,49,45,56,71,40,86,96,51,83,78,85,87,88,69,97,45,76,88,73,75,112

Radius of gyration: 12.98 Å; Cα contacts (8 Å, |Δi|>4): 66; chains: 1; bounding box: 35×25×32 Å

pLDDT: mean 92.91, std 5.34, range [65.44, 97.06]

Nearest PDB structures (foldseek):
  2zj5-assembly1_A  TM=9.266E-01  e=1.842E-03  Pyrococcus furiosus

Foldseek 3Di:
DFLVCVVVLVQDPVVSVVCVVVVNGDQDDQLVVLVVVCLSVVDDDDRDDDPPNPVVVSLVSSQRSQVVDPPGDDDDDDPDPVVVD

Secondary structure (DSSP, 8-state):
-BGGGGGGGT--HHHHHHHHHTT--B--HHHHHHHHTTGGGT--------TTS-HHHHHHHHHHHHHTSTT-------SSGGG--

Mean predicted aligned error: 3.37 Å

Sequence (85 aa):
MKIDSLKDHGIPVEFIEKLKQQKINQLNEPQVKSIENGLLSFKNQVVSAPTASGKTLIATLAMIKKLKTEGSKAIYLVPLVALAG